Protein AF-A0A0G1DV97-F1 (afdb_monomer_lite)

Radius of gyration: 15.17 Å; chains: 1; bounding box: 27×36×31 Å

Structure (mmCIF, N/CA/C/O backbone):
data_AF-A0A0G1DV97-F1
#
_entry.id   AF-A0A0G1DV97-F1
#
loop_
_atom_site.group_PDB
_atom_site.id
_atom_site.type_symbol
_atom_site.label_atom_id
_atom_site.label_alt_id
_atom_site.label_comp_id
_atom_site.label_asym_id
_atom_site.label_entity_id
_atom_site.label_seq_id
_atom_site.pdbx_PDB_ins_code
_atom_site.Cartn_x
_atom_site.Cartn_y
_atom_site.Cartn_z
_atom_site.occupancy
_atom_site.B_iso_or_equiv
_atom_site.auth_seq_id
_atom_site.auth_comp_id
_atom_site.auth_asym_id
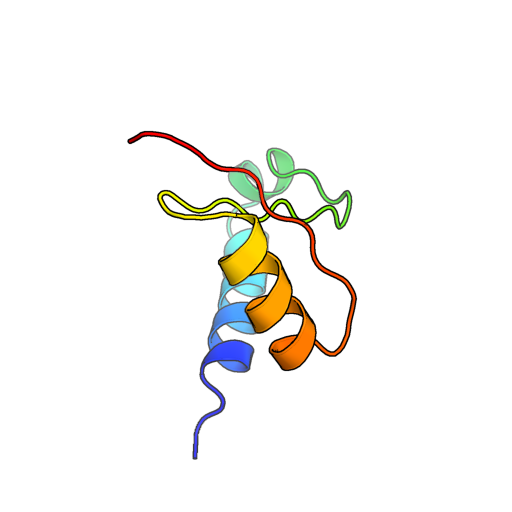_atom_site.auth_atom_id
_atom_site.pdbx_PDB_model_num
ATOM 1 N N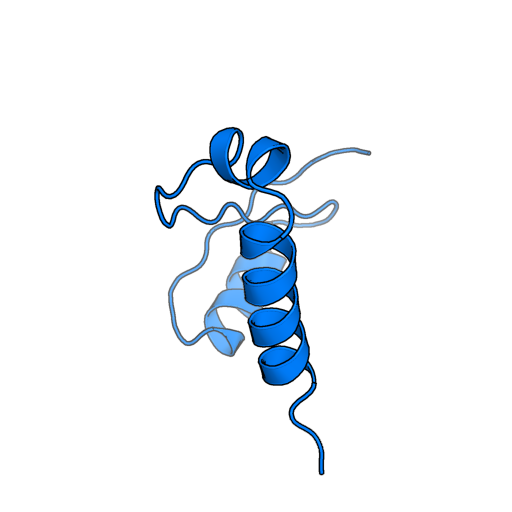 . MET A 1 1 ? 15.093 -14.415 -13.768 1.00 64.69 1 MET A N 1
ATOM 2 C CA . MET A 1 1 ? 14.866 -13.136 -13.060 1.00 64.69 1 MET A CA 1
ATOM 3 C C . MET A 1 1 ? 13.742 -13.367 -12.066 1.00 64.69 1 MET A C 1
ATOM 5 O O . MET A 1 1 ? 12.748 -13.957 -12.463 1.00 64.69 1 MET A O 1
ATOM 9 N N . VAL A 1 2 ? 13.932 -13.034 -10.790 1.00 79.12 2 VAL A N 1
ATOM 10 C CA . VAL A 1 2 ? 12.937 -13.300 -9.735 1.00 79.12 2 VAL A CA 1
ATOM 11 C C . VAL A 1 2 ? 11.961 -12.127 -9.657 1.00 79.12 2 VAL A C 1
ATOM 13 O O . VAL A 1 2 ? 12.395 -10.979 -9.607 1.00 79.12 2 VAL A O 1
ATOM 16 N N . ASP A 1 3 ? 10.660 -12.416 -9.632 1.00 91.69 3 ASP A N 1
ATOM 17 C CA . ASP A 1 3 ? 9.603 -11.437 -9.357 1.00 91.69 3 ASP A CA 1
ATOM 18 C C . ASP A 1 3 ? 9.480 -11.251 -7.837 1.00 91.69 3 ASP A C 1
ATOM 20 O O . ASP A 1 3 ? 8.735 -11.953 -7.150 1.00 91.69 3 ASP A O 1
ATOM 24 N N . ALA A 1 4 ? 10.305 -10.358 -7.289 1.00 94.38 4 ALA A N 1
ATOM 25 C CA . ALA A 1 4 ? 10.363 -10.129 -5.849 1.00 94.38 4 ALA A CA 1
ATOM 26 C C . ALA A 1 4 ? 9.013 -9.681 -5.242 1.00 94.38 4 ALA A C 1
ATOM 28 O O . ALA A 1 4 ? 8.649 -10.248 -4.209 1.00 94.38 4 ALA A O 1
ATOM 29 N N . PRO A 1 5 ? 8.242 -8.746 -5.844 1.00 92.62 5 PRO A N 1
ATOM 30 C CA . PRO A 1 5 ? 6.914 -8.383 -5.343 1.00 92.62 5 PRO A CA 1
ATOM 31 C C . PRO A 1 5 ? 5.986 -9.585 -5.164 1.00 92.62 5 PRO A C 1
ATOM 33 O O . PRO A 1 5 ? 5.367 -9.729 -4.108 1.00 92.62 5 PRO A O 1
ATOM 36 N N . ARG A 1 6 ? 5.940 -10.481 -6.157 1.00 95.19 6 ARG A N 1
ATOM 37 C CA . ARG A 1 6 ? 5.129 -11.698 -6.078 1.00 95.19 6 ARG A CA 1
ATOM 38 C C . ARG A 1 6 ? 5.574 -12.612 -4.938 1.00 95.19 6 ARG A C 1
ATOM 40 O O . ARG A 1 6 ? 4.744 -13.022 -4.132 1.00 95.19 6 ARG A O 1
ATOM 47 N N . VAL A 1 7 ? 6.878 -12.874 -4.828 1.00 96.12 7 VAL A N 1
ATOM 48 C CA . VAL A 1 7 ? 7.434 -13.738 -3.770 1.00 96.12 7 VAL A CA 1
ATOM 49 C C . VAL A 1 7 ? 7.152 -13.170 -2.376 1.00 96.12 7 VAL A C 1
ATOM 51 O O . VAL A 1 7 ? 6.863 -13.919 -1.446 1.00 96.12 7 VAL A O 1
ATOM 54 N N . ILE A 1 8 ? 7.233 -11.850 -2.202 1.00 96.19 8 ILE A N 1
ATOM 55 C CA . ILE A 1 8 ? 6.950 -11.201 -0.916 1.00 96.19 8 ILE A CA 1
ATOM 56 C C . ILE A 1 8 ? 5.464 -11.328 -0.560 1.00 96.19 8 ILE A C 1
ATOM 58 O O . ILE A 1 8 ? 5.147 -11.629 0.590 1.00 96.19 8 ILE A O 1
ATOM 62 N N . ALA A 1 9 ? 4.562 -11.143 -1.528 1.00 95.44 9 ALA A N 1
ATOM 63 C CA . ALA A 1 9 ? 3.124 -11.295 -1.313 1.00 95.44 9 ALA A CA 1
ATOM 64 C C . ALA A 1 9 ? 2.746 -12.732 -0.911 1.00 95.44 9 ALA A C 1
ATOM 66 O O . ALA A 1 9 ? 1.993 -12.917 0.045 1.00 95.44 9 ALA A O 1
ATOM 67 N N . GLU A 1 10 ? 3.312 -13.736 -1.589 1.00 96.56 10 GLU A N 1
ATOM 68 C CA . GLU A 1 10 ? 3.126 -15.158 -1.258 1.00 96.56 10 GLU A CA 1
ATOM 69 C C . GLU A 1 10 ? 3.638 -15.456 0.164 1.00 96.56 10 GLU A C 1
ATOM 71 O O . GLU A 1 10 ? 2.901 -15.976 0.999 1.00 96.56 10 GLU A O 1
ATOM 76 N N . LYS A 1 11 ? 4.847 -14.994 0.508 1.00 96.88 11 LYS A N 1
ATOM 77 C CA . LYS A 1 11 ? 5.407 -15.172 1.859 1.00 96.88 11 LYS A CA 1
ATOM 78 C C . LYS A 1 11 ? 4.598 -14.489 2.960 1.00 96.88 11 LYS A C 1
ATOM 80 O O . LYS A 1 11 ? 4.563 -14.989 4.085 1.00 96.88 11 LYS A O 1
ATOM 85 N N . LEU A 1 12 ? 3.983 -13.340 2.679 1.00 95.75 12 LEU A N 1
ATOM 86 C CA . LEU A 1 12 ? 3.111 -12.666 3.640 1.00 95.75 12 LEU A CA 1
ATOM 87 C C . LEU A 1 12 ? 1.842 -13.488 3.903 1.00 95.75 12 LEU A C 1
ATOM 89 O O . LEU A 1 12 ? 1.424 -13.590 5.055 1.00 95.75 12 LEU A 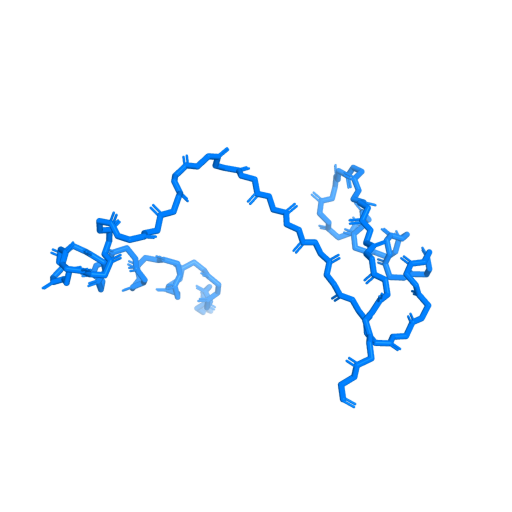O 1
ATOM 93 N N . ALA A 1 13 ? 1.254 -14.093 2.867 1.00 95.25 13 ALA A N 1
ATOM 94 C CA . ALA A 1 13 ? 0.104 -14.980 3.030 1.00 95.25 13 ALA A CA 1
ATOM 95 C C . ALA A 1 13 ? 0.453 -16.176 3.931 1.00 95.25 13 ALA A C 1
ATOM 97 O O . ALA A 1 13 ? -0.230 -16.399 4.932 1.00 95.25 13 ALA A O 1
ATOM 98 N N . ASP A 1 14 ? 1.579 -16.842 3.658 1.00 97.75 14 ASP A N 1
ATOM 99 C CA . ASP A 1 14 ? 2.081 -17.955 4.474 1.00 97.75 14 ASP A CA 1
ATOM 100 C C . ASP A 1 14 ? 2.356 -17.531 5.926 1.00 97.75 14 ASP A C 1
ATOM 102 O O . ASP A 1 14 ? 2.154 -18.290 6.875 1.00 97.75 14 ASP A O 1
ATOM 106 N N . TYR A 1 15 ? 2.850 -16.305 6.133 1.00 97.12 15 TYR A N 1
ATOM 107 C CA . TYR A 1 15 ? 3.081 -15.764 7.471 1.00 97.12 15 TYR A CA 1
ATOM 108 C C . TYR A 1 15 ? 1.770 -15.590 8.244 1.00 97.12 15 TYR A C 1
ATOM 110 O O . TYR A 1 15 ? 1.682 -16.003 9.397 1.00 97.12 15 TYR A O 1
ATOM 118 N N . LEU A 1 16 ? 0.737 -15.026 7.616 1.00 96.19 16 LEU A N 1
ATOM 119 C CA . LEU A 1 16 ? -0.557 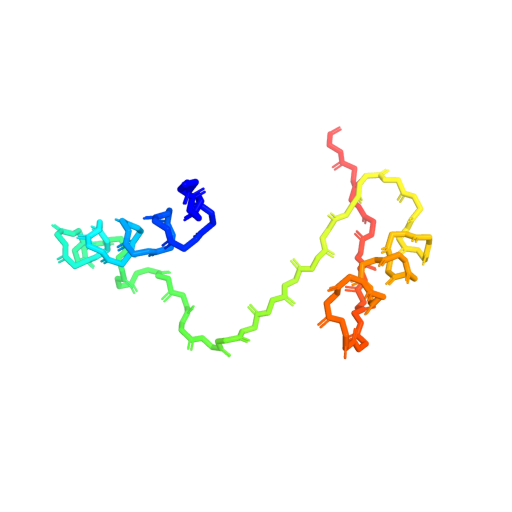-14.807 8.264 1.00 96.19 16 LEU A CA 1
ATOM 120 C C . LEU A 1 16 ? -1.325 -16.109 8.531 1.00 96.19 16 LEU A C 1
ATOM 122 O O . LEU A 1 16 ? -2.103 -16.161 9.482 1.00 96.19 16 LEU A O 1
ATOM 126 N N . GLU A 1 17 ? -1.110 -17.161 7.739 1.00 96.62 17 GLU A N 1
ATOM 127 C CA . GLU A 1 17 ? -1.660 -18.492 8.025 1.00 96.62 17 GLU A CA 1
ATOM 128 C C . GLU A 1 17 ? -1.028 -19.106 9.281 1.00 96.62 17 GLU A C 1
ATOM 130 O O . GLU A 1 17 ? -1.733 -19.628 10.144 1.00 96.62 17 GLU A O 1
ATOM 135 N N . ARG A 1 18 ? 0.295 -18.969 9.433 1.00 97.88 18 ARG A N 1
ATOM 136 C CA . ARG A 1 18 ? 1.030 -19.460 10.611 1.00 97.88 18 ARG A CA 1
ATOM 137 C C . ARG A 1 18 ? 0.780 -18.645 11.884 1.00 97.88 18 ARG A C 1
ATOM 139 O O . ARG A 1 18 ? 1.071 -19.145 12.967 1.00 97.88 18 ARG A O 1
ATOM 146 N N . HIS A 1 19 ? 0.257 -17.424 11.756 1.00 97.69 19 HIS A N 1
ATOM 147 C CA . HIS A 1 19 ? 0.010 -16.481 12.853 1.00 97.69 19 HIS A CA 1
ATOM 148 C C . HIS A 1 19 ? -1.465 -16.027 12.900 1.00 97.69 19 HIS A C 1
ATOM 150 O O . HIS A 1 19 ? -1.777 -14.861 12.601 1.00 97.69 19 HIS A O 1
ATOM 156 N N . PRO A 1 20 ? -2.407 -16.924 13.263 1.00 96.12 20 PRO A N 1
ATOM 157 C CA . PRO A 1 20 ? -3.836 -16.608 13.308 1.00 96.12 20 PRO A CA 1
ATOM 158 C C . PRO A 1 20 ? -4.174 -15.463 14.276 1.00 96.12 20 PRO A C 1
ATOM 160 O O . PRO A 1 20 ? -5.118 -14.712 14.031 1.00 96.12 20 PRO A O 1
ATOM 163 N N . GLU A 1 21 ? -3.384 -15.268 15.333 1.00 97.62 21 GLU A N 1
ATOM 164 C CA . GLU A 1 21 ? -3.509 -14.180 16.305 1.00 97.62 21 GLU A CA 1
ATOM 165 C C . GLU A 1 21 ? -3.292 -12.787 15.698 1.00 97.62 21 GLU A C 1
ATOM 167 O O . GLU A 1 21 ? -3.855 -11.803 16.186 1.00 97.62 21 GLU A O 1
ATOM 172 N N . ILE A 1 22 ? -2.490 -12.696 14.634 1.00 95.25 22 ILE A N 1
ATOM 173 C CA . ILE A 1 22 ? -2.263 -11.462 13.875 1.00 95.25 22 ILE A CA 1
ATOM 174 C C . ILE A 1 22 ? -3.316 -11.352 12.773 1.00 95.25 22 ILE A C 1
ATOM 176 O O . ILE A 1 22 ? -3.958 -10.313 12.636 1.00 95.25 22 ILE A O 1
ATOM 180 N N . ASN A 1 23 ? -3.550 -12.434 12.026 1.00 95.31 23 ASN A N 1
ATOM 181 C CA . ASN A 1 23 ? -4.514 -12.472 10.924 1.00 95.31 23 ASN A CA 1
ATOM 182 C C . ASN A 1 23 ? -5.942 -12.111 11.372 1.00 95.31 23 ASN A C 1
ATOM 184 O O . ASN A 1 23 ? -6.674 -11.459 10.630 1.00 95.31 23 ASN A O 1
ATOM 188 N N . ALA A 1 24 ? -6.328 -12.480 12.598 1.00 94.06 24 ALA A N 1
ATOM 189 C CA . ALA A 1 24 ? -7.621 -12.126 13.183 1.00 94.06 24 ALA A CA 1
ATOM 190 C C . ALA A 1 24 ? -7.768 -10.625 13.503 1.00 94.06 24 ALA A C 1
ATOM 192 O O . ALA A 1 24 ? -8.889 -10.130 13.587 1.00 94.06 24 ALA A O 1
ATOM 193 N N . LYS A 1 25 ? -6.657 -9.896 13.677 1.00 94.06 25 LYS A N 1
ATOM 194 C CA . LYS A 1 25 ? -6.650 -8.454 13.982 1.00 94.06 25 LYS A CA 1
ATOM 195 C C . LYS A 1 25 ? -6.634 -7.574 12.732 1.00 94.06 25 LYS A C 1
ATOM 197 O O . LYS A 1 25 ? -6.821 -6.367 12.844 1.00 94.06 25 LYS A O 1
ATOM 202 N N . ILE A 1 26 ? -6.380 -8.153 11.558 1.00 90.50 26 ILE A N 1
ATOM 203 C CA . ILE A 1 26 ? -6.269 -7.413 10.299 1.00 90.50 26 ILE A CA 1
ATOM 204 C C . ILE A 1 26 ? -7.632 -7.363 9.609 1.00 90.50 26 ILE A C 1
ATOM 206 O O . ILE A 1 26 ? -8.292 -8.382 9.399 1.00 90.50 26 ILE A O 1
ATOM 210 N N . GLU A 1 27 ? -8.037 -6.168 9.185 1.00 86.75 27 GLU A N 1
ATOM 211 C CA . GLU A 1 27 ? -9.243 -5.999 8.382 1.00 86.75 27 GLU A CA 1
ATOM 212 C C . GLU A 1 27 ? -9.053 -6.530 6.954 1.00 86.75 27 GLU A C 1
ATOM 214 O O . GLU A 1 27 ? -8.138 -6.139 6.234 1.00 86.75 27 GLU A O 1
ATOM 219 N N . LYS A 1 28 ? -9.983 -7.373 6.490 1.00 84.75 28 LYS A N 1
ATOM 220 C CA . LYS A 1 28 ? -9.964 -7.958 5.134 1.00 84.75 28 LYS A CA 1
ATOM 221 C C . LYS A 1 28 ? -10.843 -7.190 4.140 1.00 84.75 28 LYS A C 1
ATOM 223 O O . LYS A 1 28 ? -11.378 -7.769 3.198 1.00 84.75 28 LYS A O 1
ATOM 228 N N . ARG A 1 29 ? -11.003 -5.876 4.342 1.00 81.44 29 ARG A N 1
ATOM 229 C CA . ARG A 1 29 ? -11.929 -5.018 3.572 1.00 81.44 29 ARG A CA 1
ATOM 230 C C . ARG A 1 29 ? -11.436 -4.635 2.170 1.00 81.44 29 ARG A C 1
ATOM 232 O O . ARG A 1 29 ? -12.131 -3.907 1.473 1.00 81.44 29 ARG A O 1
ATOM 239 N N . LYS A 1 30 ? -10.268 -5.136 1.739 1.00 82.44 30 LYS A N 1
ATOM 240 C CA . LYS A 1 30 ? -9.607 -4.774 0.465 1.00 82.44 30 LYS A CA 1
ATOM 241 C C . LYS A 1 30 ? -9.488 -3.254 0.256 1.00 82.44 30 LYS A C 1
ATOM 243 O O . LYS A 1 30 ? -9.424 -2.783 -0.875 1.00 82.44 30 LYS A O 1
ATOM 248 N N . THR A 1 31 ? -9.450 -2.491 1.345 1.00 86.44 31 THR A N 1
ATOM 249 C CA . THR A 1 31 ? -9.274 -1.041 1.315 1.00 86.44 31 THR A CA 1
ATOM 250 C C . THR A 1 31 ? -7.786 -0.730 1.360 1.00 86.44 31 THR A C 1
ATOM 252 O O . THR A 1 31 ? -7.074 -1.262 2.210 1.00 86.44 31 THR A O 1
ATOM 255 N N . VAL A 1 32 ? -7.318 0.146 0.473 1.00 90.62 32 VAL A N 1
ATOM 256 C CA . VAL A 1 32 ? -5.928 0.615 0.451 1.00 90.62 32 VAL A CA 1
ATOM 257 C C . VAL A 1 32 ? -5.926 2.121 0.677 1.00 90.62 32 VAL A C 1
ATOM 259 O O . VAL A 1 32 ? -6.626 2.852 -0.020 1.00 90.62 32 VAL A O 1
ATOM 262 N N . ARG A 1 33 ? -5.153 2.578 1.663 1.00 93.19 33 ARG A N 1
ATOM 263 C CA . ARG A 1 33 ? -4.906 4.000 1.923 1.00 93.19 33 ARG A CA 1
ATOM 264 C C . ARG A 1 33 ? -3.459 4.312 1.582 1.00 93.19 33 ARG A C 1
ATOM 266 O O . ARG A 1 33 ? -2.556 3.677 2.120 1.00 93.19 33 ARG A O 1
ATOM 273 N N . TYR A 1 34 ? -3.250 5.278 0.697 1.00 95.62 34 TYR A N 1
ATOM 274 C CA . TYR A 1 34 ? -1.921 5.728 0.302 1.00 95.62 34 TYR A CA 1
ATOM 275 C C . TYR A 1 34 ? -1.574 6.995 1.076 1.00 95.62 34 TYR A C 1
ATOM 277 O O . TYR A 1 34 ? -2.329 7.965 1.046 1.00 95.62 34 TYR A O 1
ATOM 285 N N . LEU A 1 35 ? -0.441 6.982 1.773 1.00 96.56 35 LEU A N 1
ATOM 286 C CA . LEU A 1 35 ? 0.034 8.099 2.587 1.00 96.56 35 LEU A CA 1
ATOM 287 C C . LEU A 1 35 ? 1.393 8.559 2.057 1.00 96.56 35 LEU A C 1
ATOM 289 O O . LEU A 1 35 ? 2.217 7.731 1.668 1.00 96.56 35 LEU A O 1
ATOM 293 N N . THR A 1 36 ? 1.632 9.865 2.052 1.00 96.31 36 THR A N 1
ATOM 294 C CA . THR A 1 36 ? 2.929 10.455 1.700 1.00 96.31 36 THR A CA 1
ATOM 295 C C . THR A 1 36 ? 3.273 11.583 2.667 1.00 96.31 36 THR A C 1
ATOM 297 O O . THR A 1 36 ? 2.379 12.241 3.190 1.00 96.31 36 THR A O 1
ATOM 300 N N . THR A 1 37 ? 4.557 11.819 2.925 1.00 97.62 37 THR A N 1
ATOM 301 C CA . THR A 1 37 ? 5.014 12.983 3.707 1.00 97.62 37 THR A CA 1
ATOM 302 C C . THR A 1 37 ? 5.228 14.231 2.850 1.00 97.62 37 THR A C 1
ATOM 304 O O . THR A 1 37 ? 5.404 15.332 3.372 1.00 97.62 37 THR A O 1
ATOM 307 N N . ASP A 1 38 ? 5.181 14.074 1.528 1.00 95.44 38 ASP A N 1
ATOM 308 C CA . ASP A 1 38 ? 5.362 15.142 0.546 1.00 95.44 38 ASP A CA 1
ATOM 309 C C . ASP A 1 38 ? 4.005 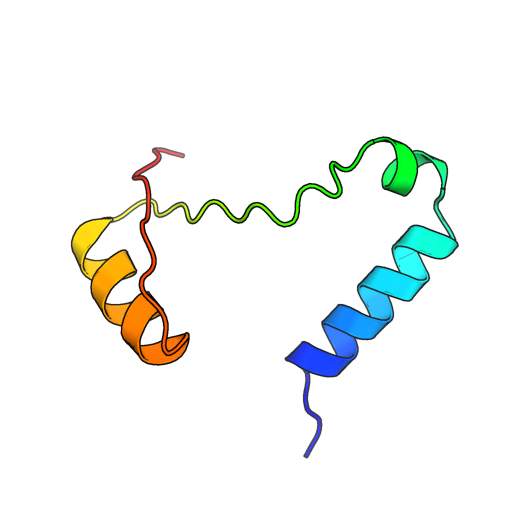15.554 -0.069 1.00 95.44 38 ASP A C 1
ATOM 311 O O . ASP A 1 38 ? 2.948 15.387 0.539 1.00 95.44 38 ASP A O 1
ATOM 315 N N . ASP A 1 39 ? 4.018 16.127 -1.268 1.00 96.38 39 ASP A N 1
ATOM 316 C CA . ASP A 1 39 ? 2.850 16.525 -2.042 1.00 96.38 39 ASP A CA 1
ATOM 317 C C . ASP A 1 39 ? 1.980 15.303 -2.442 1.00 96.38 39 ASP A C 1
ATOM 319 O O . ASP A 1 39 ? 2.381 14.491 -3.292 1.00 96.38 39 ASP A O 1
ATOM 323 N N . PRO A 1 40 ? 0.760 15.170 -1.879 1.00 97.25 40 PRO A N 1
ATOM 324 C CA . PRO A 1 40 ? -0.127 14.043 -2.155 1.00 97.25 40 PRO A CA 1
ATOM 325 C C . PRO A 1 40 ? -0.660 14.036 -3.587 1.00 97.25 40 PRO A C 1
ATOM 327 O O . PRO A 1 40 ? -0.935 12.964 -4.124 1.00 97.25 40 PRO A O 1
ATOM 330 N N . GLN A 1 41 ? -0.775 15.194 -4.239 1.00 97.00 41 GLN A N 1
ATOM 331 C CA . GLN A 1 41 ? -1.307 15.297 -5.597 1.00 97.00 41 GLN A CA 1
ATOM 332 C C . GLN A 1 41 ? -0.281 14.787 -6.610 1.00 97.00 41 GLN A C 1
ATOM 334 O O . GLN A 1 41 ? -0.621 14.002 -7.499 1.00 97.00 41 GLN A O 1
ATOM 339 N N . LYS A 1 42 ? 0.996 15.156 -6.442 1.00 96.56 42 LYS A N 1
ATOM 340 C CA . LYS A 1 42 ? 2.090 14.631 -7.279 1.00 96.56 42 LYS A CA 1
ATOM 341 C C . LYS A 1 42 ? 2.264 13.126 -7.104 1.00 96.56 42 LYS A C 1
ATOM 343 O O . LYS A 1 42 ? 2.398 12.406 -8.096 1.00 96.56 42 LYS A O 1
ATOM 348 N N . PHE A 1 43 ? 2.216 12.647 -5.860 1.00 97.12 43 PHE A N 1
ATOM 349 C CA . PHE A 1 43 ? 2.292 11.218 -5.561 1.00 97.12 43 PHE A CA 1
ATOM 350 C C . PHE A 1 43 ? 1.122 10.447 -6.190 1.00 97.12 43 PHE A C 1
ATOM 352 O O . PHE A 1 43 ? 1.340 9.448 -6.878 1.00 97.12 43 PHE A O 1
ATOM 359 N N . ALA A 1 44 ? -0.108 10.947 -6.028 1.00 97.19 44 ALA A N 1
ATOM 360 C CA . ALA A 1 44 ? -1.314 10.380 -6.625 1.00 97.19 44 ALA A CA 1
ATOM 361 C C . ALA A 1 44 ? -1.224 10.286 -8.155 1.00 97.19 44 ALA A C 1
ATOM 363 O O . ALA A 1 44 ? -1.519 9.235 -8.728 1.00 97.19 44 ALA A O 1
ATOM 364 N N . ALA A 1 45 ? -0.764 11.350 -8.818 1.00 96.75 45 ALA A N 1
ATOM 365 C CA . ALA A 1 45 ? -0.642 11.392 -10.272 1.00 96.75 45 ALA A CA 1
ATOM 366 C C . ALA A 1 45 ? 0.359 10.355 -10.808 1.00 96.75 45 ALA A C 1
ATOM 368 O O . ALA A 1 45 ? 0.063 9.647 -11.772 1.00 96.75 45 ALA A O 1
ATOM 369 N N . LEU A 1 46 ? 1.534 10.233 -10.180 1.00 96.56 46 LEU A N 1
ATOM 370 C CA . LEU A 1 46 ? 2.533 9.236 -10.570 1.00 96.56 46 LEU A CA 1
ATOM 371 C C . LEU A 1 46 ? 2.056 7.818 -10.255 1.00 96.56 46 LEU A C 1
ATOM 373 O O . LEU A 1 46 ? 2.053 6.967 -11.144 1.00 96.56 46 LEU A O 1
ATOM 377 N N . GLY A 1 47 ? 1.606 7.566 -9.026 1.00 95.81 47 GLY A N 1
ATOM 378 C CA . GLY A 1 47 ? 1.161 6.237 -8.613 1.00 95.81 47 GLY A CA 1
ATOM 379 C C . GLY A 1 47 ? -0.024 5.734 -9.434 1.00 95.81 47 GLY A C 1
ATOM 380 O O . GLY A 1 47 ? -0.028 4.568 -9.812 1.00 95.81 47 GLY A O 1
ATOM 381 N N . SER A 1 48 ? -0.950 6.613 -9.837 1.00 96.69 48 SER A N 1
ATOM 382 C CA . SER A 1 48 ? -2.057 6.227 -10.724 1.00 96.69 48 SER A CA 1
ATOM 383 C C . SER A 1 48 ? -1.569 5.697 -12.077 1.00 96.69 48 SER A C 1
ATOM 385 O O . SER A 1 48 ? -2.120 4.737 -12.614 1.00 96.69 48 SER A O 1
ATOM 387 N N . ARG A 1 49 ? -0.498 6.286 -12.628 1.00 96.00 49 ARG A N 1
ATOM 388 C CA . ARG A 1 49 ? 0.107 5.828 -13.889 1.00 96.00 49 ARG A CA 1
ATOM 389 C C . ARG A 1 49 ? 0.775 4.465 -13.739 1.00 96.00 49 ARG A C 1
ATOM 391 O O . ARG A 1 49 ? 0.640 3.639 -14.632 1.00 96.00 49 AR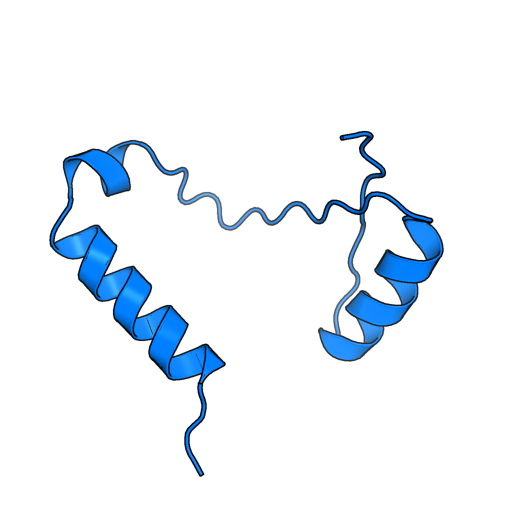G A O 1
ATOM 398 N N . PHE A 1 50 ? 1.475 4.231 -12.630 1.00 93.88 50 PHE A N 1
ATOM 399 C CA . PHE A 1 50 ? 2.117 2.941 -12.358 1.00 93.88 50 PHE A CA 1
ATOM 400 C C . PHE A 1 50 ? 1.105 1.833 -12.055 1.00 93.88 50 PHE A C 1
ATOM 402 O O . PHE A 1 50 ? 1.289 0.704 -12.495 1.00 93.88 50 PHE A O 1
ATOM 409 N N . LEU A 1 51 ? 0.034 2.156 -11.328 1.00 93.38 51 LEU A N 1
ATOM 410 C CA . LEU A 1 51 ? -1.027 1.210 -10.983 1.00 93.38 51 LEU A CA 1
ATOM 411 C C . LEU A 1 51 ? -1.979 0.927 -12.153 1.00 93.38 51 LEU A C 1
ATOM 413 O O . LEU A 1 51 ? -2.696 -0.069 -12.117 1.00 93.38 51 LEU A O 1
ATOM 417 N N . GLY A 1 52 ? -2.022 1.799 -13.167 1.00 95.06 52 GLY A N 1
ATOM 418 C CA . GLY A 1 52 ? -3.008 1.716 -14.248 1.00 95.06 52 GLY A CA 1
ATOM 419 C C . GLY A 1 52 ? -4.445 1.987 -13.781 1.00 95.06 52 GLY A C 1
ATOM 420 O O . GLY A 1 52 ? -5.393 1.606 -14.463 1.00 95.06 52 GLY A O 1
ATOM 421 N N . ALA A 1 53 ? -4.613 2.625 -12.620 1.00 92.88 53 ALA A N 1
ATOM 422 C CA . ALA A 1 53 ? -5.895 2.924 -11.987 1.00 92.88 53 ALA A CA 1
ATOM 423 C C . ALA A 1 53 ? -5.811 4.246 -11.215 1.00 92.88 53 ALA A C 1
ATOM 425 O O . ALA A 1 53 ? -4.731 4.646 -10.788 1.00 92.88 53 ALA A O 1
ATOM 426 N N . LEU A 1 54 ? -6.944 4.926 -11.015 1.00 92.81 54 LEU A N 1
ATOM 427 C CA . LEU A 1 54 ? -6.975 6.155 -10.220 1.00 92.81 54 LEU A CA 1
ATOM 428 C C . LEU A 1 54 ? -6.652 5.859 -8.751 1.00 92.81 54 LEU A C 1
ATOM 430 O O . LEU A 1 54 ? -7.297 5.029 -8.113 1.00 92.81 54 LEU A O 1
ATOM 434 N N . MET A 1 55 ? -5.668 6.584 -8.227 1.00 93.25 55 MET A N 1
ATOM 435 C CA . MET A 1 55 ? -5.201 6.514 -6.850 1.00 93.25 55 MET A CA 1
ATOM 436 C C . MET A 1 55 ? -5.340 7.884 -6.186 1.00 93.25 55 MET A C 1
ATOM 438 O O . MET A 1 55 ? -4.991 8.904 -6.776 1.00 93.25 55 MET A O 1
ATOM 442 N N . THR A 1 56 ? -5.786 7.906 -4.933 1.00 95.69 56 THR A N 1
ATOM 443 C CA . THR A 1 56 ? -5.768 9.095 -4.069 1.00 95.69 56 THR A CA 1
ATOM 444 C C . THR A 1 56 ? -4.768 8.898 -2.940 1.00 95.69 56 THR A C 1
ATOM 446 O O . THR A 1 56 ? -4.649 7.784 -2.430 1.00 95.69 56 THR A O 1
ATOM 449 N N . ALA A 1 57 ? -4.090 9.966 -2.524 1.00 97.00 57 ALA A N 1
ATOM 450 C CA . ALA A 1 57 ? -3.148 9.930 -1.411 1.00 97.00 57 ALA A CA 1
ATOM 451 C C . ALA A 1 57 ? -3.427 11.043 -0.394 1.00 97.00 57 ALA A C 1
ATOM 453 O O . ALA A 1 57 ? -3.933 12.106 -0.753 1.00 97.00 57 ALA A O 1
ATOM 454 N N . GLU A 1 58 ? -3.079 10.790 0.864 1.00 97.50 58 GLU A N 1
ATOM 455 C CA . GLU A 1 58 ? -3.190 11.741 1.973 1.00 97.50 58 GLU A CA 1
ATOM 456 C C . GLU A 1 58 ? -1.787 12.173 2.427 1.00 97.50 58 GLU A C 1
ATOM 458 O O . GLU A 1 58 ? -0.862 11.354 2.462 1.00 97.50 58 GLU A O 1
ATOM 463 N N . LYS A 1 59 ? -1.623 13.455 2.783 1.00 97.38 59 LYS A N 1
ATOM 464 C CA . LYS A 1 59 ? -0.375 13.943 3.378 1.00 97.38 59 LYS A CA 1
ATOM 465 C C . LYS A 1 59 ? -0.363 13.663 4.880 1.00 97.38 59 LYS A C 1
ATOM 467 O O . LYS A 1 59 ? -1.339 13.978 5.556 1.00 97.38 59 LYS A O 1
ATOM 472 N N . ILE A 1 60 ? 0.742 13.128 5.390 1.00 97.19 60 ILE A N 1
ATOM 473 C CA . ILE A 1 60 ? 0.986 12.940 6.826 1.00 97.19 60 ILE A CA 1
ATOM 474 C C . ILE A 1 60 ? 2.297 13.609 7.250 1.00 97.19 60 ILE A C 1
ATOM 476 O O . ILE A 1 60 ? 3.216 13.745 6.447 1.00 97.19 60 ILE A O 1
ATOM 480 N N . GLU A 1 61 ? 2.389 14.006 8.515 1.00 94.25 61 GLU A N 1
ATOM 481 C CA . GLU A 1 61 ? 3.632 14.467 9.146 1.00 94.25 61 GLU A CA 1
ATOM 482 C C . GLU A 1 61 ? 4.144 13.361 10.080 1.00 94.25 61 GLU A C 1
ATOM 484 O O . GLU A 1 61 ? 3.339 12.686 10.728 1.00 94.25 61 GLU A O 1
ATOM 489 N N . LEU A 1 62 ? 5.461 13.133 10.085 1.00 86.94 62 LEU A N 1
ATOM 490 C CA . LEU A 1 62 ? 6.145 12.110 10.886 1.00 86.94 62 LEU A CA 1
ATOM 491 C C . LEU A 1 62 ? 6.968 12.753 12.000 1.00 86.94 62 LEU A C 1
ATOM 493 O O . LEU A 1 62 ? 7.563 13.821 11.730 1.00 86.94 62 LEU A O 1
#

Sequence (62 aa):
MVDAPRVIAEKLADYLERHPEINAKIEKRKTVRYLTTDDPQKFAALGSRFLGALMTAEKIEL

pLDDT: mean 93.77, std 5.57, range [64.69, 97.88]

Foldseek 3Di:
DDPVVVVVVVVVVVVCVVPVVVVVVDDPPPDDAAEDQDDQVVVQVVVCVVVVHRDGYDHDDD

Secondary structure (DSSP, 8-state):
---HHHHHHHHHHHHHHH-HHHHTTS--S----EEESS-HHHHHHHHHHHHTS---EEE---